Protein AF-A0AAW5SBR0-F1 (afdb_monomer)

Radius of gyration: 28.66 Å; Cα contacts (8 Å, |Δi|>4): 115; chains: 1; bounding box: 54×80×66 Å

Mean predicted aligned error: 16.3 Å

Structure (mmCIF, N/CA/C/O backbone):
data_AF-A0AAW5SBR0-F1
#
_entry.id   AF-A0AAW5SBR0-F1
#
loop_
_atom_site.group_PDB
_atom_site.id
_atom_site.type_symbol
_atom_site.label_atom_id
_atom_site.label_alt_id
_atom_site.label_comp_id
_atom_site.label_asym_id
_atom_site.label_entity_id
_atom_site.label_seq_id
_atom_site.pdbx_PDB_ins_code
_atom_site.Cartn_x
_atom_site.Cartn_y
_atom_site.Cartn_z
_atom_site.occupancy
_atom_site.B_iso_or_equiv
_atom_site.auth_seq_id
_atom_site.auth_comp_id
_atom_site.auth_asym_id
_atom_site.auth_atom_id
_atom_site.pdbx_PDB_model_num
ATOM 1 N N . MET A 1 1 ? -29.080 -37.576 -11.993 1.00 44.72 1 MET A N 1
ATOM 2 C CA . MET A 1 1 ? -28.677 -37.007 -10.686 1.00 44.72 1 MET A CA 1
ATOM 3 C C . MET A 1 1 ? -27.155 -36.962 -10.641 1.00 44.72 1 MET A C 1
ATOM 5 O O . MET A 1 1 ? -26.538 -38.000 -10.450 1.00 44.72 1 MET A O 1
ATOM 9 N N . HIS A 1 2 ? -26.542 -35.807 -10.906 1.00 47.06 2 HIS A N 1
ATOM 10 C CA . HIS A 1 2 ? -25.081 -35.670 -10.918 1.00 47.06 2 HIS A CA 1
ATOM 11 C C . HIS A 1 2 ? -24.607 -35.245 -9.524 1.00 47.06 2 HIS A C 1
ATOM 13 O O . HIS A 1 2 ? -25.033 -34.211 -9.013 1.00 47.06 2 HIS A O 1
ATOM 19 N N . LYS A 1 3 ? -23.767 -36.069 -8.888 1.00 48.47 3 LYS A N 1
ATOM 20 C CA . LYS A 1 3 ? -23.139 -35.748 -7.602 1.00 48.47 3 LYS A CA 1
ATOM 21 C C . LYS A 1 3 ? -22.029 -34.730 -7.856 1.00 48.47 3 LYS A C 1
ATOM 23 O O . LYS A 1 3 ? -21.011 -35.071 -8.444 1.00 48.47 3 LYS A O 1
ATOM 28 N N . VAL A 1 4 ? -22.228 -33.492 -7.412 1.00 60.03 4 VAL A N 1
ATOM 29 C CA . VAL A 1 4 ? -21.147 -32.506 -7.318 1.00 60.03 4 VAL A CA 1
ATOM 30 C C . VAL A 1 4 ? -20.266 -32.917 -6.143 1.00 60.03 4 VAL A C 1
ATOM 32 O O . VAL A 1 4 ? -20.626 -32.727 -4.981 1.00 60.03 4 VAL A O 1
ATOM 35 N N . THR A 1 5 ? -19.118 -33.515 -6.441 1.00 55.66 5 THR A N 1
ATOM 36 C CA . THR A 1 5 ? -18.024 -33.680 -5.487 1.00 55.66 5 THR A CA 1
ATOM 37 C C . THR A 1 5 ? -17.504 -32.288 -5.150 1.00 55.66 5 THR A C 1
ATOM 39 O O . THR A 1 5 ? -16.733 -31.685 -5.891 1.00 55.66 5 THR A O 1
ATOM 42 N N . LYS A 1 6 ? -17.985 -31.734 -4.034 1.00 59.50 6 LYS A N 1
ATOM 43 C CA . LYS A 1 6 ? -17.407 -30.541 -3.420 1.00 59.50 6 LYS A CA 1
ATOM 44 C C . LYS A 1 6 ? -15.972 -30.907 -3.045 1.00 59.50 6 LYS A C 1
ATOM 46 O O . LYS A 1 6 ? -15.759 -31.635 -2.079 1.00 59.50 6 LYS A O 1
ATOM 51 N N . HIS A 1 7 ? -15.001 -30.449 -3.829 1.00 58.50 7 HIS A N 1
ATOM 52 C CA . HIS A 1 7 ? -13.599 -30.473 -3.435 1.00 58.50 7 HIS A CA 1
ATOM 53 C C . HIS A 1 7 ? -13.451 -29.541 -2.230 1.00 58.50 7 HIS A C 1
ATOM 55 O O . HIS A 1 7 ? -13.263 -28.335 -2.365 1.00 58.50 7 HIS A O 1
ATOM 61 N N . VAL A 1 8 ? -13.648 -30.096 -1.036 1.00 60.56 8 VAL A N 1
ATOM 62 C CA . VAL A 1 8 ? -13.339 -29.430 0.223 1.00 60.56 8 VAL A CA 1
ATOM 63 C C . VAL A 1 8 ? -11.823 -29.471 0.341 1.00 60.56 8 VAL A C 1
ATOM 65 O O . VAL A 1 8 ? -11.249 -30.516 0.635 1.00 60.56 8 VAL A O 1
ATOM 68 N N . MET A 1 9 ? -11.174 -28.350 0.029 1.00 51.94 9 MET A N 1
ATOM 69 C CA . MET A 1 9 ? -9.756 -28.173 0.317 1.00 51.94 9 MET A CA 1
ATOM 70 C C . MET A 1 9 ? -9.525 -28.357 1.828 1.00 51.94 9 MET A C 1
ATOM 72 O O . MET A 1 9 ? -10.294 -27.800 2.620 1.00 51.94 9 MET A O 1
ATOM 76 N N . PRO A 1 10 ? -8.509 -29.129 2.249 1.00 50.09 10 PRO A N 1
ATOM 77 C CA . PRO A 1 10 ? -8.181 -29.269 3.660 1.00 50.09 10 PRO A CA 1
ATOM 78 C C . PRO A 1 10 ? -7.751 -27.906 4.239 1.00 50.09 10 PRO A C 1
ATOM 80 O O . PRO A 1 10 ? -6.994 -27.184 3.595 1.00 50.09 10 PRO A O 1
ATOM 83 N N . PRO A 1 11 ? -8.201 -27.541 5.453 1.00 56.56 11 PRO A N 1
ATOM 84 C CA . PRO A 1 11 ? -7.928 -26.242 6.083 1.00 56.56 11 PRO A CA 1
ATOM 85 C C . PRO A 1 11 ? -6.478 -26.071 6.574 1.00 56.56 11 PRO A C 1
ATOM 87 O O . PRO A 1 11 ? -6.162 -25.080 7.230 1.00 56.56 11 PRO A O 1
ATOM 90 N N . GLU A 1 12 ? -5.603 -27.032 6.283 1.00 48.69 12 GLU A N 1
ATOM 91 C CA . GLU A 1 12 ? -4.213 -27.091 6.737 1.00 48.69 12 GLU A CA 1
ATOM 92 C C . GLU A 1 12 ? -3.244 -26.605 5.648 1.00 48.69 12 GLU A C 1
ATOM 94 O O . GLU A 1 12 ? -2.158 -27.140 5.448 1.00 48.69 12 GLU A O 1
ATOM 99 N N . GLU A 1 13 ? -3.639 -25.572 4.905 1.00 50.81 13 GLU A N 1
ATOM 100 C CA . GLU A 1 13 ? -2.679 -24.791 4.135 1.00 50.81 13 GLU A CA 1
ATOM 101 C C . GLU A 1 13 ? -1.849 -24.018 5.166 1.00 50.81 13 GLU A C 1
ATOM 103 O O . GLU A 1 13 ? -2.370 -23.152 5.879 1.00 50.81 13 GLU A O 1
ATOM 108 N N . ALA A 1 14 ? -0.583 -24.416 5.341 1.00 49.44 14 ALA A N 1
ATOM 109 C CA . ALA A 1 14 ? 0.346 -23.761 6.253 1.00 49.44 14 ALA A CA 1
ATOM 110 C C . ALA A 1 14 ? 0.209 -22.248 6.068 1.00 49.44 14 ALA A C 1
ATOM 112 O O . ALA A 1 14 ? 0.383 -21.756 4.955 1.00 49.44 14 ALA A O 1
ATOM 113 N N . ARG A 1 15 ? -0.168 -21.524 7.133 1.00 59.16 15 ARG A N 1
ATOM 114 C CA . ARG A 1 15 ? -0.334 -20.065 7.095 1.00 59.16 15 ARG A CA 1
ATOM 115 C C . ARG A 1 15 ? 0.982 -19.471 6.617 1.00 59.16 15 ARG A C 1
ATOM 117 O O . ARG A 1 15 ? 1.906 -19.334 7.419 1.00 59.16 15 ARG A O 1
ATOM 124 N N . ALA A 1 16 ? 1.073 -19.194 5.319 1.00 67.19 16 ALA A N 1
ATOM 125 C CA . ALA A 1 16 ? 2.313 -18.778 4.703 1.00 67.19 16 ALA A CA 1
ATOM 126 C C . ALA A 1 16 ? 2.820 -17.550 5.459 1.00 67.19 16 ALA A C 1
ATOM 128 O O . ALA A 1 16 ? 2.062 -16.621 5.757 1.00 67.19 16 ALA A O 1
ATOM 129 N N . THR A 1 17 ? 4.090 -17.575 5.850 1.00 77.94 17 THR A N 1
ATOM 130 C CA . THR A 1 17 ? 4.681 -16.453 6.572 1.00 77.94 17 THR A CA 1
ATOM 131 C C . THR A 1 17 ? 4.603 -15.220 5.678 1.00 77.94 17 THR A C 1
ATOM 133 O O . THR A 1 17 ? 5.084 -15.226 4.548 1.00 77.94 17 THR A O 1
ATOM 136 N N . THR A 1 18 ? 3.959 -14.158 6.161 1.00 84.31 18 THR A N 1
ATOM 137 C CA . THR A 1 18 ? 3.917 -12.880 5.446 1.00 84.31 18 THR A CA 1
ATOM 138 C C . THR A 1 18 ? 5.313 -12.256 5.433 1.00 84.31 18 THR A C 1
ATOM 140 O O . THR A 1 18 ? 5.982 -12.296 6.468 1.00 84.31 18 THR A O 1
ATOM 143 N N . PRO A 1 19 ? 5.747 -11.615 4.337 1.00 84.94 19 PRO A N 1
ATOM 144 C CA . PRO A 1 19 ? 7.108 -11.086 4.222 1.00 84.94 19 PRO A CA 1
ATOM 145 C C . PRO A 1 19 ? 7.425 -10.034 5.299 1.00 84.94 19 PRO A C 1
ATOM 147 O O . PRO A 1 19 ? 8.521 -10.024 5.845 1.00 84.94 19 PRO A O 1
ATOM 150 N N . CYS A 1 20 ? 6.430 -9.246 5.717 1.00 84.81 20 CYS A N 1
ATOM 151 C CA . CYS A 1 20 ? 6.552 -8.276 6.812 1.00 84.81 20 CYS A CA 1
ATOM 152 C C . CYS A 1 20 ? 6.767 -8.881 8.204 1.00 84.81 20 CYS A C 1
ATOM 154 O O . CYS A 1 20 ? 7.089 -8.163 9.141 1.00 84.81 20 CYS A O 1
ATOM 156 N N . LYS A 1 21 ? 6.561 -10.192 8.369 1.00 84.19 21 LYS A N 1
ATOM 157 C CA . LYS A 1 21 ? 6.841 -10.889 9.629 1.00 84.19 21 LYS A CA 1
ATOM 158 C C . LYS A 1 21 ? 8.303 -11.338 9.715 1.00 84.19 21 LYS A C 1
ATOM 160 O O . LYS A 1 21 ? 8.803 -11.505 10.819 1.00 84.19 21 LYS A O 1
ATOM 165 N N . ALA A 1 22 ? 8.955 -11.570 8.574 1.00 82.75 22 ALA A N 1
ATOM 166 C CA . ALA A 1 22 ? 10.337 -12.040 8.528 1.00 82.75 22 ALA A CA 1
ATOM 167 C C . ALA A 1 22 ? 11.346 -10.930 8.862 1.00 82.75 22 ALA A C 1
ATOM 169 O O . ALA A 1 22 ? 12.385 -11.213 9.443 1.00 82.75 22 ALA A O 1
ATOM 170 N N . ASP A 1 23 ? 11.018 -9.685 8.519 1.00 81.44 23 ASP A N 1
ATOM 171 C CA . ASP A 1 23 ? 11.861 -8.509 8.733 1.00 81.44 23 ASP A CA 1
ATOM 172 C C . ASP A 1 23 ? 10.949 -7.303 9.001 1.00 81.44 23 ASP A C 1
ATOM 174 O O . ASP A 1 23 ? 10.474 -6.712 8.038 1.00 81.44 23 ASP A O 1
ATOM 178 N N . PRO A 1 24 ? 10.586 -6.992 10.260 1.00 80.81 24 PRO A N 1
ATOM 179 C CA . PRO A 1 24 ? 9.627 -5.928 10.564 1.00 80.81 24 PRO A CA 1
ATOM 180 C C . PRO A 1 24 ? 10.165 -4.513 10.326 1.00 80.81 24 PRO A C 1
ATOM 182 O O . PRO A 1 24 ? 9.423 -3.666 9.836 1.00 80.81 24 PRO A O 1
ATOM 185 N N . GLU A 1 25 ? 11.437 -4.247 10.631 1.00 81.69 25 GLU A N 1
ATOM 186 C CA . GLU A 1 25 ? 12.027 -2.896 10.582 1.00 81.69 25 GLU A CA 1
ATOM 187 C C . GLU A 1 25 ? 11.949 -2.292 9.177 1.00 81.69 25 GLU A C 1
ATOM 189 O O . GLU A 1 25 ? 11.623 -1.120 8.990 1.00 81.69 25 GLU A O 1
ATOM 194 N N . ARG A 1 26 ? 12.113 -3.136 8.159 1.0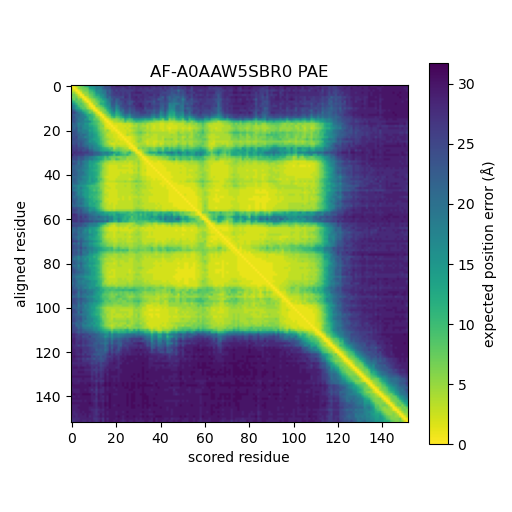0 83.12 26 ARG A N 1
ATOM 195 C CA . ARG A 1 26 ? 11.989 -2.761 6.751 1.00 83.12 26 ARG A CA 1
ATOM 196 C C . ARG A 1 26 ? 10.609 -2.219 6.346 1.00 83.12 26 ARG A C 1
ATOM 198 O O . ARG A 1 26 ? 10.491 -1.506 5.349 1.00 83.12 26 ARG A O 1
ATOM 205 N N . TRP A 1 27 ? 9.549 -2.563 7.078 1.00 81.06 27 TRP A N 1
ATOM 206 C CA . TRP A 1 27 ? 8.158 -2.223 6.732 1.00 81.06 27 TRP A CA 1
ATOM 207 C C . TRP A 1 27 ? 7.645 -0.971 7.438 1.00 81.06 27 TRP A C 1
ATOM 209 O O . TRP A 1 27 ? 6.623 -0.411 7.023 1.00 81.06 27 TRP A O 1
ATOM 219 N N . PHE A 1 28 ? 8.383 -0.520 8.451 1.00 77.94 28 PHE A N 1
ATOM 220 C CA . PHE A 1 28 ? 8.098 0.651 9.273 1.00 77.94 28 PHE A CA 1
ATOM 221 C C . PHE A 1 28 ? 9.317 1.592 9.303 1.00 77.94 28 PHE A C 1
ATOM 223 O O . PHE A 1 28 ? 9.838 1.871 10.378 1.00 77.94 28 PHE A O 1
ATOM 230 N N . PRO A 1 29 ? 9.815 2.072 8.143 1.00 69.94 29 PRO A N 1
ATOM 231 C CA . PRO A 1 29 ? 10.957 2.976 8.135 1.00 69.94 29 PRO A CA 1
ATOM 232 C C . PRO A 1 29 ? 10.580 4.331 8.750 1.00 69.94 29 PRO A C 1
ATOM 234 O O . PRO A 1 29 ? 9.530 4.894 8.423 1.00 69.94 29 PRO A O 1
ATOM 237 N N . ASP A 1 30 ? 11.477 4.883 9.571 1.00 64.81 30 ASP A N 1
ATOM 238 C CA . ASP A 1 30 ? 11.383 6.262 10.079 1.00 64.81 30 ASP A CA 1
ATOM 239 C C . ASP A 1 30 ? 11.492 7.300 8.943 1.00 64.81 30 ASP A C 1
ATOM 241 O O . ASP A 1 30 ? 11.007 8.431 9.042 1.00 64.81 30 ASP A O 1
ATOM 245 N N . GLU A 1 31 ? 12.102 6.912 7.819 1.00 63.38 31 GLU A N 1
ATOM 246 C CA . GLU A 1 31 ? 12.258 7.755 6.640 1.00 63.38 31 GLU A CA 1
ATOM 247 C C . GLU A 1 31 ? 10.950 7.939 5.847 1.00 63.38 31 GLU A C 1
ATOM 249 O O . GLU A 1 31 ? 10.067 7.080 5.760 1.00 63.38 31 GLU A O 1
ATOM 254 N N . GLN A 1 32 ? 10.821 9.096 5.188 1.00 65.88 32 GLN A N 1
ATOM 255 C CA . GLN A 1 32 ? 9.622 9.420 4.408 1.00 65.88 32 GLN A CA 1
ATOM 256 C C . GLN A 1 32 ? 9.448 8.556 3.147 1.00 65.88 32 GLN A C 1
ATOM 258 O O . GLN A 1 32 ? 8.329 8.467 2.628 1.00 65.88 32 GLN A O 1
ATOM 263 N N . LYS A 1 33 ? 10.518 7.923 2.647 1.00 76.44 33 LYS A N 1
ATOM 264 C CA . LYS A 1 33 ? 10.495 7.108 1.428 1.00 76.44 33 LYS A CA 1
ATOM 265 C C . LYS A 1 33 ? 10.487 5.613 1.791 1.00 76.44 33 LYS A C 1
ATOM 267 O O . LYS A 1 33 ? 11.427 5.151 2.423 1.00 76.44 33 LYS A O 1
ATOM 272 N N . PRO A 1 34 ? 9.448 4.848 1.406 1.00 80.69 34 PRO A N 1
ATOM 273 C CA . PRO A 1 34 ? 9.408 3.412 1.662 1.00 80.69 34 PRO A CA 1
ATOM 274 C C . PRO A 1 34 ? 10.376 2.670 0.731 1.00 80.69 34 PRO A C 1
ATOM 276 O O . PRO A 1 34 ? 10.528 3.056 -0.430 1.00 80.69 34 PRO A O 1
ATOM 279 N N . ASP A 1 35 ? 10.970 1.577 1.211 1.00 86.81 35 ASP A N 1
ATOM 280 C CA . ASP A 1 35 ? 11.779 0.689 0.372 1.00 86.81 35 ASP A CA 1
ATOM 281 C C . ASP A 1 35 ? 10.919 0.085 -0.761 1.00 86.81 35 ASP A C 1
ATOM 283 O O . ASP A 1 35 ? 9.906 -0.573 -0.479 1.00 86.81 35 ASP A O 1
ATOM 287 N N . PRO A 1 36 ? 11.292 0.275 -2.043 1.00 87.88 36 PRO A N 1
ATOM 288 C CA . PRO A 1 36 ? 10.505 -0.224 -3.163 1.00 87.88 36 PRO A CA 1
ATOM 289 C C . PRO A 1 36 ? 10.347 -1.747 -3.164 1.00 87.88 36 PRO A C 1
ATOM 291 O O . PRO A 1 36 ? 9.301 -2.246 -3.582 1.00 87.88 36 PRO A O 1
ATOM 294 N N . TYR A 1 37 ? 11.327 -2.490 -2.648 1.00 88.81 37 TYR A N 1
ATOM 295 C CA . TYR A 1 37 ? 11.258 -3.949 -2.569 1.00 88.81 37 TYR A CA 1
ATOM 296 C C . TYR A 1 37 ? 10.294 -4.440 -1.486 1.00 88.81 37 TYR A C 1
ATOM 298 O O . TYR A 1 37 ? 9.588 -5.428 -1.694 1.00 88.81 37 TYR A O 1
ATOM 306 N N . ALA A 1 38 ? 10.210 -3.741 -0.352 1.00 88.62 38 ALA A N 1
ATOM 307 C CA . ALA A 1 38 ? 9.196 -4.011 0.662 1.00 88.62 38 ALA A CA 1
ATOM 308 C C . ALA A 1 38 ? 7.788 -3.786 0.093 1.00 88.62 38 ALA A C 1
ATOM 310 O O . ALA A 1 38 ? 6.912 -4.643 0.208 1.00 88.62 38 ALA A O 1
ATOM 311 N N . VAL A 1 39 ? 7.578 -2.674 -0.620 1.00 90.00 39 VAL A N 1
ATOM 312 C CA . VAL A 1 39 ? 6.300 -2.428 -1.300 1.00 90.00 39 VAL A CA 1
ATOM 313 C C . VAL A 1 39 ? 6.009 -3.542 -2.307 1.00 90.00 39 VAL A C 1
ATOM 315 O O . VAL A 1 39 ? 4.935 -4.133 -2.232 1.00 90.00 39 VAL A O 1
ATOM 318 N N . ALA A 1 40 ? 6.958 -3.891 -3.177 1.00 90.25 40 ALA A N 1
ATOM 319 C CA . ALA A 1 40 ? 6.809 -4.952 -4.175 1.00 90.25 40 ALA A CA 1
ATOM 320 C C . ALA A 1 40 ? 6.421 -6.308 -3.552 1.00 90.25 40 ALA A C 1
ATOM 322 O O . ALA A 1 40 ? 5.459 -6.938 -3.989 1.00 90.25 40 ALA A O 1
ATOM 323 N N . ALA A 1 41 ? 7.076 -6.717 -2.461 1.00 89.56 41 ALA A N 1
ATOM 324 C CA . ALA A 1 41 ? 6.735 -7.943 -1.736 1.00 89.56 41 ALA A CA 1
ATOM 325 C C . ALA A 1 41 ? 5.307 -7.926 -1.155 1.00 89.56 41 ALA A C 1
ATOM 327 O O . ALA A 1 41 ? 4.690 -8.969 -0.940 1.00 89.56 41 ALA A O 1
ATOM 328 N N . CYS A 1 42 ? 4.750 -6.743 -0.897 1.00 89.69 42 CYS A N 1
ATOM 329 C CA . CYS A 1 42 ? 3.375 -6.598 -0.431 1.00 89.69 42 CYS A CA 1
ATOM 330 C C . CYS A 1 42 ? 2.351 -6.855 -1.546 1.00 89.69 42 CYS A C 1
ATOM 332 O O . CYS A 1 42 ? 1.257 -7.344 -1.264 1.00 89.69 42 CYS A O 1
ATOM 334 N N . TRP A 1 43 ? 2.703 -6.545 -2.797 1.00 87.31 43 TRP A N 1
ATOM 335 C CA . TRP A 1 43 ? 1.845 -6.746 -3.970 1.00 87.31 43 TRP A CA 1
ATOM 336 C C . TRP A 1 43 ? 1.731 -8.221 -4.378 1.00 87.31 43 TRP A C 1
ATOM 338 O O . TRP A 1 43 ? 0.725 -8.606 -4.965 1.00 87.31 43 TRP A O 1
ATOM 348 N N . SER A 1 44 ? 2.707 -9.058 -4.018 1.00 85.31 44 SER A N 1
ATOM 349 C CA . SER A 1 44 ? 2.651 -10.517 -4.197 1.00 85.31 44 SER A CA 1
ATOM 350 C C . SER A 1 44 ? 2.180 -11.275 -2.946 1.00 85.31 44 SER A C 1
ATOM 352 O O . SER A 1 44 ? 2.096 -12.503 -2.943 1.00 85.31 44 SER A O 1
ATOM 354 N N . CYS A 1 45 ? 1.855 -10.569 -1.859 1.00 88.88 45 CYS A N 1
ATOM 355 C CA . CYS A 1 45 ? 1.494 -11.188 -0.589 1.00 88.88 45 CYS A CA 1
ATOM 356 C C . CYS A 1 45 ? 0.051 -11.720 -0.597 1.00 88.88 45 CYS A C 1
ATOM 358 O O . CYS A 1 45 ? -0.907 -10.958 -0.718 1.00 88.88 45 CYS A O 1
ATOM 360 N N . HIS A 1 46 ? -0.126 -13.015 -0.324 1.00 89.56 46 HIS A N 1
ATOM 361 C CA . HIS A 1 46 ? -1.447 -13.655 -0.201 1.00 89.56 46 HIS A CA 1
ATOM 362 C C . HIS A 1 46 ? -2.382 -12.965 0.819 1.00 89.56 46 HIS A C 1
ATOM 364 O O . HIS A 1 46 ? -3.604 -12.999 0.688 1.00 89.56 46 HIS A O 1
ATOM 370 N N . PHE A 1 47 ? -1.821 -12.315 1.844 1.00 90.12 47 PHE A N 1
ATOM 371 C CA . PHE A 1 47 ? -2.578 -11.646 2.901 1.00 90.12 47 PHE A CA 1
ATOM 372 C C . PHE A 1 47 ? -2.934 -10.176 2.573 1.00 90.12 47 PHE A C 1
ATOM 374 O O . PHE A 1 47 ? -3.541 -9.490 3.397 1.00 90.12 47 PHE A O 1
ATOM 381 N N . GLN A 1 48 ? -2.613 -9.664 1.377 1.00 91.81 48 GLN A N 1
ATOM 382 C CA . GLN A 1 48 ? -2.743 -8.241 1.019 1.00 91.81 48 GLN A CA 1
ATOM 383 C C . GLN A 1 48 ? -4.134 -7.650 1.321 1.00 91.81 48 GLN A C 1
ATOM 385 O O . GLN A 1 48 ? -4.243 -6.630 2.005 1.00 91.81 48 GLN A O 1
ATOM 390 N N . ARG A 1 49 ? -5.213 -8.319 0.894 1.00 91.69 49 ARG A N 1
ATOM 391 C CA . ARG A 1 49 ? -6.596 -7.866 1.139 1.00 91.69 49 ARG A CA 1
ATOM 392 C C . ARG A 1 49 ? -6.939 -7.801 2.629 1.00 91.69 49 ARG A C 1
ATOM 394 O O . ARG A 1 49 ? -7.579 -6.852 3.084 1.00 91.69 49 ARG A O 1
ATOM 401 N N . GLY A 1 50 ? -6.522 -8.811 3.394 1.00 91.50 50 GLY A N 1
ATOM 402 C CA . GLY A 1 50 ? -6.704 -8.848 4.846 1.00 91.50 50 GLY A CA 1
ATOM 403 C C . GLY A 1 50 ? -5.912 -7.743 5.545 1.00 91.50 50 GLY A C 1
ATOM 404 O O . GLY A 1 50 ? -6.428 -7.093 6.452 1.00 91.50 50 GLY A O 1
ATOM 405 N N . CYS A 1 51 ? -4.695 -7.474 5.070 1.00 91.06 51 CYS A N 1
ATOM 406 C CA . CYS A 1 51 ? -3.843 -6.390 5.548 1.00 91.06 51 CYS A CA 1
ATOM 407 C C . CYS A 1 51 ? -4.513 -5.024 5.358 1.00 91.06 51 CYS A C 1
ATOM 409 O O . CYS A 1 51 ? -4.637 -4.272 6.323 1.00 91.06 51 CYS A O 1
ATOM 411 N N . ALA A 1 52 ? -5.047 -4.749 4.164 1.00 91.94 52 ALA A N 1
ATOM 412 C CA . ALA A 1 52 ? -5.736 -3.494 3.870 1.00 91.94 52 ALA A CA 1
ATOM 413 C C . ALA A 1 52 ? -6.969 -3.269 4.763 1.00 91.94 52 ALA A C 1
ATOM 415 O O . ALA A 1 52 ? -7.181 -2.168 5.268 1.00 91.94 52 ALA A O 1
ATOM 416 N N . ARG A 1 53 ? -7.750 -4.323 5.040 1.00 92.25 53 ARG A N 1
ATOM 417 C CA . ARG A 1 53 ? -8.883 -4.244 5.981 1.00 92.25 53 ARG A CA 1
ATOM 418 C C . ARG A 1 53 ? -8.435 -3.881 7.393 1.00 92.25 53 ARG A C 1
ATOM 420 O O . ARG A 1 53 ? -9.052 -3.023 8.016 1.00 92.25 53 ARG A O 1
ATOM 427 N N . ARG A 1 54 ? -7.356 -4.500 7.887 1.00 90.38 54 ARG A N 1
ATOM 428 C CA . ARG A 1 54 ? -6.808 -4.197 9.220 1.00 90.38 54 ARG A CA 1
ATOM 429 C C . ARG A 1 54 ? -6.288 -2.763 9.307 1.00 90.38 54 ARG A C 1
ATOM 431 O O . ARG A 1 54 ? -6.594 -2.084 10.279 1.00 90.38 54 ARG A O 1
ATOM 438 N N . ALA A 1 55 ? -5.593 -2.294 8.273 1.00 90.25 55 ALA A N 1
ATOM 439 C CA . ALA A 1 55 ? -5.097 -0.920 8.191 1.00 90.25 55 ALA A CA 1
ATOM 440 C C . ALA A 1 55 ? -6.227 0.127 8.206 1.00 90.25 55 ALA A C 1
ATOM 442 O O . ALA A 1 55 ? -6.059 1.232 8.711 1.00 90.25 55 ALA A O 1
ATOM 443 N N . LEU A 1 56 ? -7.396 -0.198 7.653 1.00 90.31 56 LEU A N 1
ATOM 444 C CA . LEU A 1 56 ? -8.537 0.720 7.639 1.00 90.31 56 LEU A CA 1
ATOM 445 C C . LEU A 1 56 ? -9.357 0.705 8.934 1.00 90.31 56 LEU A C 1
ATOM 447 O O . LEU A 1 56 ? -9.979 1.723 9.237 1.00 90.31 56 LEU A O 1
ATOM 451 N N . ALA A 1 57 ? -9.372 -0.423 9.652 1.00 87.75 57 ALA A N 1
ATOM 452 C CA . ALA A 1 57 ? -10.209 -0.649 10.831 1.00 87.75 57 ALA A CA 1
ATOM 453 C C . ALA A 1 57 ? -9.635 -0.073 12.134 1.00 87.75 57 ALA A C 1
ATOM 455 O O . ALA A 1 57 ? -10.400 0.231 13.045 1.00 87.75 57 ALA A O 1
ATOM 456 N N . GLN A 1 58 ? -8.311 0.060 12.245 1.00 74.38 58 GLN A N 1
ATOM 457 C CA . GLN A 1 58 ? -7.693 0.648 13.433 1.00 74.38 58 GLN A CA 1
ATOM 458 C C . GLN A 1 58 ? -7.733 2.185 13.376 1.00 74.38 58 GLN A C 1
ATOM 460 O O . GLN A 1 58 ? -7.594 2.757 12.286 1.00 74.38 58 GLN A O 1
ATOM 465 N N . PRO A 1 59 ? -7.911 2.876 14.521 1.00 68.00 59 PRO A N 1
ATOM 466 C CA . PRO A 1 59 ? -7.659 4.311 14.586 1.00 68.00 59 PRO A CA 1
ATOM 467 C C . PRO A 1 59 ? -6.202 4.550 14.177 1.00 68.00 59 PRO A C 1
ATOM 469 O O . PRO A 1 59 ? -5.325 3.914 14.740 1.00 68.00 59 PRO A O 1
ATOM 472 N N . LEU A 1 60 ? -6.000 5.389 13.148 1.00 61.22 60 LEU A N 1
ATOM 473 C CA . LEU A 1 60 ? -4.712 5.795 12.552 1.00 61.22 60 LEU A CA 1
ATOM 474 C C . LEU A 1 60 ? -3.569 4.779 12.758 1.00 61.22 60 LEU A C 1
ATOM 476 O O . LEU A 1 60 ? -2.896 4.834 13.784 1.00 61.22 60 LEU A O 1
ATOM 480 N N . PRO A 1 61 ? -3.304 3.886 11.789 1.00 66.44 61 PRO A N 1
ATOM 481 C CA . PRO A 1 61 ? -2.204 2.943 11.925 1.00 66.44 61 PRO A CA 1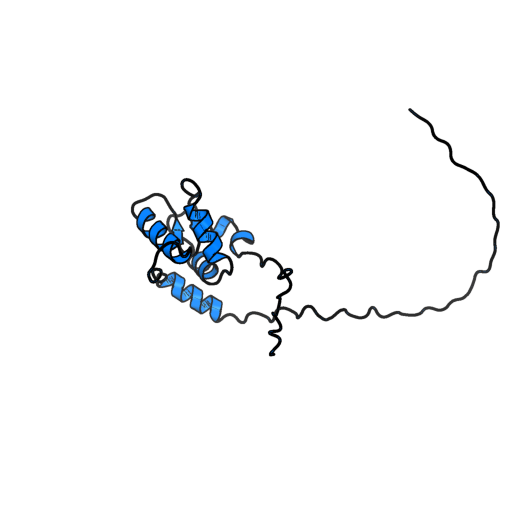
ATOM 482 C C . PRO A 1 61 ? -0.880 3.673 12.117 1.00 66.44 61 PRO A C 1
ATOM 484 O O . PRO A 1 61 ? -0.646 4.720 11.500 1.00 66.44 61 PRO A O 1
ATOM 487 N N . GLU A 1 62 ? -0.018 3.064 12.929 1.00 65.19 62 GLU A N 1
ATOM 488 C CA . GLU A 1 62 ? 1.405 3.369 12.962 1.00 65.19 62 GLU A CA 1
ATOM 489 C C . GLU A 1 62 ? 1.913 3.399 11.511 1.00 65.19 62 GLU A C 1
ATOM 491 O O . GLU A 1 62 ? 1.573 2.549 10.675 1.00 65.19 62 GLU A O 1
ATOM 496 N N . PHE A 1 63 ? 2.601 4.490 11.189 1.00 77.81 63 PHE A N 1
ATOM 497 C CA . PHE A 1 63 ? 3.201 4.776 9.891 1.00 77.81 63 PHE A CA 1
ATOM 498 C C . PHE A 1 63 ? 3.843 3.516 9.293 1.00 77.81 63 PHE A C 1
ATOM 500 O O . PHE A 1 63 ? 4.471 2.757 10.007 1.00 77.81 63 PHE A O 1
ATOM 507 N N . GLY A 1 64 ? 3.708 3.256 7.994 1.00 86.75 64 GLY A N 1
ATOM 508 C CA . GLY A 1 64 ? 4.328 2.063 7.405 1.00 86.75 64 GLY A CA 1
ATOM 509 C C . GLY A 1 64 ? 3.727 1.628 6.079 1.00 86.75 64 GLY A C 1
ATOM 510 O O . GLY A 1 64 ? 2.885 2.316 5.494 1.00 86.75 64 GLY A O 1
ATOM 511 N N . ILE A 1 65 ? 4.174 0.476 5.585 1.00 89.62 65 ILE A N 1
ATOM 512 C CA . ILE A 1 65 ? 3.696 -0.121 4.334 1.00 89.62 65 ILE A CA 1
ATOM 513 C C . ILE A 1 65 ? 2.563 -1.107 4.637 1.00 89.62 65 ILE A C 1
ATOM 515 O O . ILE A 1 65 ? 2.763 -2.156 5.244 1.00 89.62 65 ILE A O 1
ATOM 519 N N . TRP A 1 66 ? 1.369 -0.803 4.134 1.00 90.25 66 TRP A N 1
ATOM 520 C CA . TRP A 1 66 ? 0.159 -1.598 4.319 1.00 90.25 66 TRP A CA 1
ATOM 521 C C . TRP A 1 66 ? -0.433 -1.955 2.961 1.00 90.25 66 TRP A C 1
ATOM 523 O O . TRP A 1 66 ? -0.669 -1.076 2.139 1.00 90.25 66 TRP A O 1
ATOM 533 N N . GLY A 1 67 ? -0.673 -3.240 2.692 1.00 89.50 67 GLY A N 1
ATOM 534 C CA . GLY A 1 67 ? -1.334 -3.686 1.455 1.00 89.50 67 GLY A CA 1
ATOM 535 C C . GLY A 1 67 ? -0.698 -3.183 0.146 1.00 89.50 67 GLY A C 1
ATOM 536 O O . GLY A 1 67 ? -1.402 -3.080 -0.854 1.00 89.50 67 GLY A O 1
ATOM 537 N N . GLY A 1 68 ? 0.599 -2.849 0.147 1.00 90.19 68 GLY A N 1
ATOM 538 C CA . GLY A 1 68 ? 1.302 -2.267 -1.004 1.00 90.19 68 GLY A CA 1
ATOM 539 C C . GLY A 1 68 ? 1.289 -0.739 -1.083 1.00 90.19 68 GLY A C 1
ATOM 540 O O . GLY A 1 68 ? 1.727 -0.188 -2.090 1.00 90.19 68 GLY A O 1
ATOM 541 N N . TYR A 1 69 ? 0.826 -0.048 -0.039 1.00 90.06 69 TYR A N 1
ATOM 542 C CA . TYR A 1 69 ? 0.761 1.408 0.021 1.00 90.06 69 TYR A CA 1
ATOM 543 C C . TYR A 1 69 ? 1.333 1.957 1.328 1.00 90.06 69 TYR A C 1
ATOM 545 O O . TYR A 1 69 ? 1.097 1.413 2.404 1.00 90.06 69 TYR A O 1
ATOM 553 N N . ARG A 1 70 ? 2.053 3.081 1.246 1.00 88.19 70 ARG A N 1
ATOM 554 C CA . ARG A 1 70 ? 2.557 3.779 2.432 1.00 88.19 70 ARG A CA 1
ATOM 555 C C . ARG A 1 70 ? 1.442 4.565 3.104 1.00 88.19 70 ARG A C 1
ATOM 557 O O . ARG A 1 70 ? 0.919 5.527 2.535 1.00 88.19 70 ARG A O 1
ATOM 564 N N . LEU A 1 71 ? 1.136 4.191 4.335 1.00 86.81 71 LEU A N 1
ATOM 565 C CA . LEU A 1 71 ? 0.258 4.930 5.217 1.00 86.81 71 LEU A CA 1
ATOM 566 C C . LEU A 1 71 ? 1.117 5.769 6.160 1.00 86.81 71 LEU A C 1
ATOM 568 O O . LEU A 1 71 ? 1.901 5.232 6.930 1.00 86.81 71 LEU A O 1
ATOM 572 N N . ALA A 1 72 ? 1.004 7.086 6.066 1.00 85.06 72 ALA A N 1
ATOM 573 C CA . ALA A 1 72 ? 1.678 8.016 6.959 1.00 85.06 72 ALA A CA 1
ATOM 574 C C . ALA A 1 72 ? 0.829 9.287 7.090 1.00 85.06 72 ALA A C 1
ATOM 576 O O . ALA A 1 72 ? 0.164 9.661 6.115 1.00 85.06 72 ALA A O 1
ATOM 577 N N . PRO A 1 73 ? 0.841 9.960 8.253 1.00 82.25 73 PRO A N 1
ATOM 578 C CA . PRO A 1 73 ? 0.207 11.264 8.404 1.00 82.25 73 PRO A CA 1
ATOM 579 C C . PRO A 1 73 ? 0.744 12.265 7.373 1.00 82.25 73 PRO A C 1
ATOM 581 O O . PRO A 1 73 ? 1.942 12.304 7.098 1.00 82.25 73 PRO A O 1
ATOM 584 N N . GLY A 1 74 ? -0.144 13.066 6.782 1.00 82.56 74 GLY A N 1
ATOM 585 C CA . GLY A 1 74 ? 0.223 14.075 5.790 1.00 82.56 74 GLY A CA 1
ATOM 586 C C . GLY A 1 74 ? -0.777 14.199 4.635 1.00 82.56 74 GLY A C 1
ATOM 587 O O . GLY A 1 74 ? -1.815 13.531 4.628 1.00 82.56 74 GLY A O 1
ATOM 588 N N . PRO A 1 75 ? -0.467 15.029 3.622 1.00 83.06 75 PRO A N 1
ATOM 589 C CA . PRO A 1 75 ? -1.394 15.362 2.533 1.00 83.06 75 PRO A CA 1
ATOM 590 C C . PRO A 1 75 ? -1.777 14.156 1.658 1.00 83.06 75 PRO A C 1
ATOM 592 O O . PRO A 1 75 ? -2.826 14.156 1.018 1.00 83.06 75 PRO A O 1
ATOM 595 N N . GLY A 1 76 ? -0.953 13.103 1.643 1.00 84.69 76 GLY A N 1
ATOM 596 C CA . GLY A 1 76 ? -1.205 11.876 0.882 1.00 84.69 76 GLY A CA 1
ATOM 597 C C . GLY A 1 76 ? -2.113 10.854 1.574 1.00 84.69 76 GLY A C 1
ATOM 598 O O . GLY A 1 76 ? -2.569 9.921 0.914 1.00 84.69 76 GLY A O 1
ATOM 599 N N . LEU A 1 77 ? -2.409 11.014 2.870 1.00 86.75 77 LEU A N 1
ATOM 600 C CA . LEU A 1 77 ? -3.063 9.978 3.677 1.00 86.75 77 LEU A CA 1
ATOM 601 C C . LEU A 1 77 ? -4.433 9.569 3.121 1.00 86.75 77 LEU A C 1
ATOM 603 O O . LEU A 1 77 ? -4.719 8.380 2.984 1.00 86.75 77 LEU A O 1
ATOM 607 N N . ASN A 1 78 ? -5.268 10.545 2.756 1.00 90.00 78 ASN A N 1
ATOM 608 C CA . ASN A 1 78 ? -6.607 10.282 2.220 1.00 90.00 78 ASN A CA 1
ATOM 609 C C . ASN A 1 78 ? -6.549 9.504 0.902 1.00 90.00 78 ASN A C 1
ATOM 611 O O . ASN A 1 78 ? -7.322 8.567 0.696 1.00 90.00 78 ASN A O 1
ATOM 615 N N . ARG A 1 79 ? -5.584 9.839 0.035 1.00 90.44 79 ARG A N 1
ATOM 616 C CA . ARG A 1 79 ? -5.363 9.121 -1.222 1.00 90.44 79 ARG A CA 1
ATOM 617 C C . ARG A 1 79 ? -4.946 7.680 -0.951 1.00 90.44 79 ARG A C 1
ATOM 619 O O . ARG A 1 79 ? -5.529 6.775 -1.538 1.00 90.44 79 ARG A O 1
ATOM 626 N N . THR A 1 80 ? -3.999 7.458 -0.041 1.00 90.38 80 THR A N 1
ATOM 627 C CA . THR A 1 80 ? -3.570 6.110 0.355 1.00 90.38 80 THR A CA 1
ATOM 628 C C . THR A 1 80 ? -4.730 5.298 0.935 1.00 90.38 80 THR A C 1
ATOM 630 O O . THR A 1 80 ? -4.926 4.149 0.549 1.00 90.38 80 THR A O 1
ATOM 633 N N . ARG A 1 81 ? -5.558 5.886 1.808 1.00 90.94 81 ARG A N 1
ATOM 634 C CA . ARG A 1 81 ? -6.734 5.204 2.377 1.00 90.94 81 ARG A CA 1
ATOM 635 C C . ARG A 1 81 ? -7.746 4.799 1.307 1.00 90.94 81 ARG A C 1
ATOM 637 O O . ARG A 1 81 ? -8.291 3.703 1.391 1.00 90.94 81 ARG A O 1
ATOM 644 N N . ALA A 1 82 ? -7.962 5.632 0.289 1.00 93.00 82 ALA A N 1
ATOM 645 C CA . ALA A 1 82 ? -8.816 5.274 -0.842 1.00 93.00 82 ALA A CA 1
ATOM 646 C C . ALA A 1 82 ? -8.257 4.068 -1.619 1.00 93.00 82 ALA A C 1
ATOM 648 O O . ALA A 1 82 ? -9.009 3.154 -1.951 1.00 93.00 82 ALA A O 1
ATOM 649 N N . GLN A 1 83 ? -6.937 4.011 -1.834 1.00 93.81 83 GLN A N 1
ATOM 650 C CA . GLN A 1 83 ? -6.300 2.847 -2.463 1.00 93.81 83 GLN A CA 1
ATOM 651 C C . GLN A 1 83 ? -6.448 1.581 -1.615 1.00 93.81 83 GLN A C 1
ATOM 653 O O . GLN A 1 83 ? -6.817 0.525 -2.124 1.00 93.81 83 GLN A O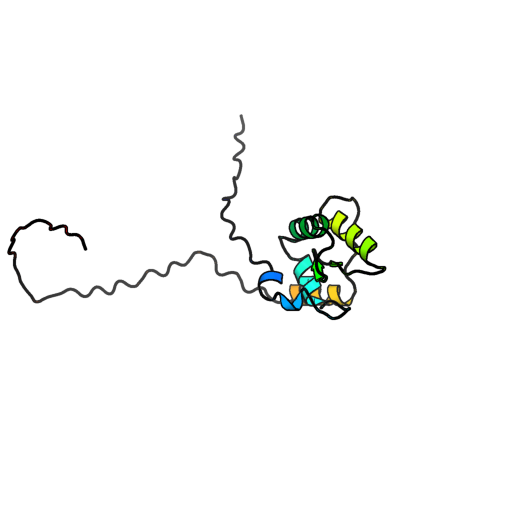 1
ATOM 658 N N . LEU A 1 84 ? -6.248 1.691 -0.300 1.00 92.62 84 LEU A N 1
ATOM 659 C CA . LEU A 1 84 ? -6.478 0.580 0.622 1.00 92.62 84 LEU A CA 1
ATOM 660 C C . LEU A 1 84 ? -7.936 0.117 0.619 1.00 92.62 84 LEU A C 1
ATOM 662 O O . LEU A 1 84 ? -8.184 -1.080 0.730 1.00 92.62 84 LEU A O 1
ATOM 666 N N . ALA A 1 85 ? -8.902 1.027 0.474 1.00 94.19 85 ALA A N 1
ATOM 667 C CA . ALA A 1 85 ? -10.315 0.666 0.390 1.00 94.19 85 ALA A CA 1
ATOM 668 C C . ALA A 1 85 ? -10.606 -0.163 -0.867 1.00 94.19 85 ALA A C 1
ATOM 670 O O . ALA A 1 85 ? -11.340 -1.149 -0.790 1.00 94.19 85 ALA A O 1
ATOM 671 N N . ILE A 1 86 ? -9.976 0.180 -1.993 1.00 94.81 86 ILE A N 1
ATOM 672 C CA . ILE A 1 86 ? -10.047 -0.604 -3.230 1.00 94.81 86 ILE A CA 1
ATOM 673 C C . ILE A 1 86 ? -9.439 -1.998 -3.013 1.00 94.81 86 ILE A C 1
ATOM 675 O O . ILE A 1 86 ? -10.117 -3.002 -3.224 1.00 94.81 86 ILE A O 1
ATOM 679 N N . VAL A 1 87 ? -8.209 -2.084 -2.491 1.00 93.50 87 VAL A N 1
ATOM 680 C CA . VAL A 1 87 ? -7.532 -3.370 -2.214 1.00 93.50 87 VAL A CA 1
ATOM 681 C C . VAL A 1 87 ? -8.310 -4.235 -1.215 1.00 93.50 87 VAL A C 1
ATOM 683 O O . VAL A 1 87 ? -8.395 -5.453 -1.363 1.00 93.50 87 VAL A O 1
ATOM 686 N N . ALA A 1 88 ? -8.930 -3.626 -0.203 1.00 93.56 88 ALA A N 1
ATOM 687 C CA . ALA A 1 88 ? -9.777 -4.315 0.770 1.00 93.56 88 ALA A CA 1
ATOM 688 C C . ALA A 1 88 ? -11.072 -4.885 0.148 1.00 93.56 88 ALA A C 1
ATOM 690 O O . ALA A 1 88 ? -11.722 -5.763 0.745 1.00 93.56 88 ALA A O 1
ATOM 691 N N . GLY A 1 89 ? -11.437 -4.418 -1.052 1.00 93.62 89 GLY A N 1
ATOM 692 C CA . GLY A 1 89 ? -12.712 -4.673 -1.715 1.00 93.62 89 GLY A CA 1
ATOM 693 C C . GLY A 1 89 ? -13.879 -3.949 -1.042 1.00 93.62 89 GLY A C 1
ATOM 694 O O . GLY A 1 89 ? -14.974 -4.499 -0.991 1.00 93.62 89 GLY A O 1
ATOM 695 N N . LEU A 1 90 ? -13.617 -2.782 -0.447 1.00 92.69 90 LEU A N 1
ATOM 696 C CA 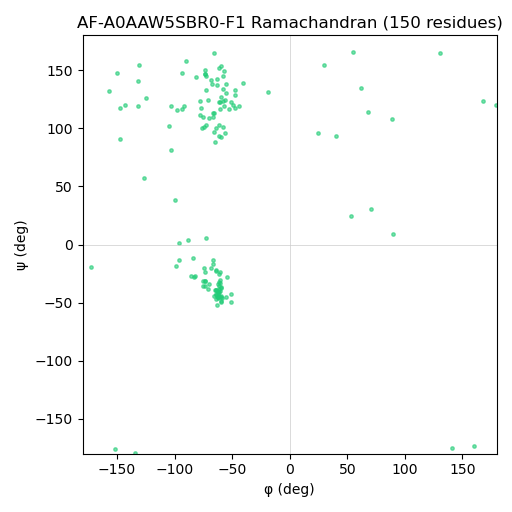. LEU A 1 90 ? -14.610 -1.888 0.161 1.00 92.69 90 LEU A CA 1
ATOM 697 C C . LEU A 1 90 ? -15.007 -0.740 -0.779 1.00 92.69 90 LEU A C 1
ATOM 699 O O . LEU A 1 90 ? -16.042 -0.116 -0.576 1.00 92.69 90 LEU A O 1
ATOM 703 N N . ALA A 1 91 ? -14.191 -0.467 -1.798 1.00 94.00 91 ALA A N 1
ATOM 704 C CA . ALA A 1 91 ? -14.457 0.501 -2.853 1.00 94.00 91 ALA A CA 1
ATOM 705 C C . ALA A 1 91 ? -14.207 -0.129 -4.230 1.00 94.00 91 ALA A C 1
ATOM 707 O O . ALA A 1 91 ? -13.420 -1.068 -4.357 1.00 94.00 91 ALA A O 1
ATOM 708 N N . MET A 1 92 ? -14.877 0.398 -5.255 1.00 90.88 92 MET A N 1
ATOM 709 C CA . MET A 1 92 ? -14.724 -0.039 -6.645 1.00 90.88 92 MET A CA 1
ATOM 710 C C . MET A 1 92 ? -13.689 0.816 -7.381 1.00 90.88 92 MET A C 1
ATOM 712 O O . MET A 1 92 ? -13.574 2.013 -7.127 1.00 90.88 92 MET A O 1
ATOM 716 N N . GLY A 1 93 ? -12.981 0.203 -8.330 1.00 88.88 93 GLY A N 1
ATOM 717 C CA . GLY A 1 93 ? -12.000 0.863 -9.195 1.00 88.88 93 GLY A CA 1
ATOM 718 C C . GLY A 1 93 ? -10.670 0.110 -9.244 1.00 88.88 93 GLY A C 1
ATOM 719 O O . GLY A 1 93 ? -10.438 -0.775 -8.422 1.00 88.88 93 GLY A O 1
ATOM 720 N N . PRO 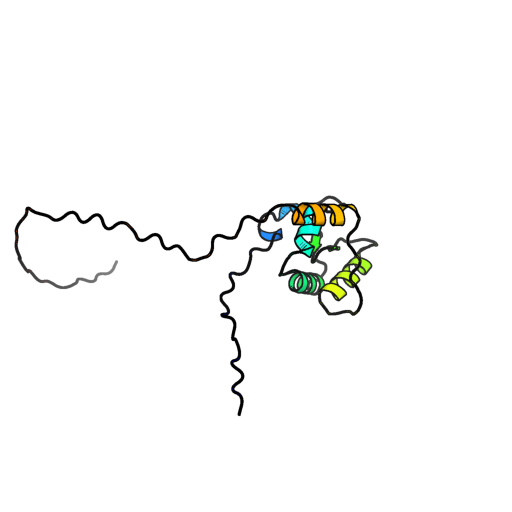A 1 94 ? -9.795 0.420 -10.213 1.00 87.12 94 PRO A N 1
ATOM 721 C CA . PRO A 1 94 ? -8.451 -0.128 -10.222 1.00 87.12 94 PRO A CA 1
ATOM 722 C C . PRO A 1 94 ? -7.611 0.540 -9.121 1.00 87.12 94 PRO A C 1
ATOM 724 O O . PRO A 1 94 ? -7.620 1.772 -9.009 1.00 87.12 94 PRO A O 1
ATOM 727 N N . PRO A 1 95 ? -6.870 -0.236 -8.313 1.00 85.81 95 PRO A N 1
ATOM 728 C CA . PRO A 1 95 ? -5.883 0.339 -7.415 1.00 85.81 95 PRO A CA 1
ATOM 729 C C . PRO A 1 95 ? -4.792 1.030 -8.244 1.00 85.81 95 PRO A C 1
ATOM 731 O O . PRO A 1 95 ? -4.408 0.562 -9.317 1.00 85.81 95 PRO A O 1
ATOM 734 N N . ALA A 1 96 ? -4.301 2.167 -7.758 1.00 88.12 96 ALA A N 1
ATOM 735 C CA . ALA A 1 96 ? -3.254 2.928 -8.419 1.00 88.12 96 ALA A CA 1
ATOM 736 C C . ALA A 1 96 ? -1.999 2.064 -8.549 1.00 88.12 96 ALA A C 1
ATOM 738 O O . ALA A 1 96 ? -1.513 1.524 -7.551 1.00 88.12 96 ALA A O 1
ATOM 739 N N . SER A 1 97 ? -1.480 1.961 -9.771 1.00 84.19 97 SER A N 1
ATOM 740 C CA . SER A 1 97 ? -0.273 1.195 -10.058 1.00 84.19 97 SER A CA 1
ATOM 741 C C . SER A 1 97 ? 0.915 1.680 -9.220 1.00 84.19 97 SER A C 1
ATOM 743 O O . SER A 1 97 ? 1.001 2.872 -8.895 1.00 84.19 97 SER A O 1
ATOM 745 N N . PRO A 1 98 ? 1.843 0.772 -8.879 1.00 83.50 98 PRO A N 1
ATOM 746 C CA . PRO A 1 98 ? 3.065 1.141 -8.186 1.00 83.50 98 PRO A CA 1
ATOM 747 C C . PRO A 1 98 ? 3.894 2.142 -9.006 1.00 83.50 98 PRO A C 1
ATOM 749 O O . PRO A 1 98 ? 3.820 2.187 -10.235 1.00 83.50 98 PRO A O 1
ATOM 752 N N . GLY A 1 99 ? 4.699 2.958 -8.320 1.00 86.19 99 GLY A N 1
ATOM 753 C CA . GLY A 1 99 ? 5.665 3.840 -8.979 1.00 86.19 99 GLY A CA 1
ATOM 754 C C . GLY A 1 99 ? 6.761 3.050 -9.704 1.00 86.19 99 GLY A C 1
ATOM 755 O O . GLY A 1 99 ? 6.956 1.867 -9.435 1.00 86.19 99 GLY A O 1
ATOM 756 N N . LYS A 1 100 ? 7.515 3.718 -10.589 1.00 88.94 100 LYS A N 1
ATOM 757 C CA . LYS A 1 100 ? 8.546 3.083 -11.437 1.00 88.94 100 LYS A CA 1
ATOM 758 C C . LYS A 1 100 ? 9.544 2.224 -10.652 1.00 88.94 100 LYS A C 1
ATOM 760 O O . LYS A 1 100 ? 9.858 1.123 -11.076 1.00 88.94 100 LYS A O 1
ATOM 765 N N . GLU A 1 101 ? 9.996 2.708 -9.496 1.00 88.44 101 GLU A N 1
ATOM 766 C CA . GLU A 1 101 ? 10.956 1.993 -8.639 1.00 88.44 101 GLU A CA 1
ATOM 767 C C . GLU A 1 101 ? 10.384 0.674 -8.095 1.00 88.44 101 GLU A C 1
ATOM 769 O O . GLU A 1 101 ? 11.072 -0.339 -8.051 1.00 88.44 101 GLU A O 1
ATOM 774 N N . VAL A 1 102 ? 9.104 0.669 -7.717 1.00 87.50 102 VAL A N 1
ATOM 775 C CA . VAL A 1 102 ? 8.415 -0.526 -7.210 1.00 87.50 102 VAL A CA 1
ATOM 776 C C . VAL A 1 102 ? 8.088 -1.489 -8.352 1.00 87.50 102 VAL A C 1
ATOM 778 O O . VAL A 1 102 ? 8.157 -2.698 -8.162 1.00 87.50 102 VAL A O 1
ATOM 781 N N . ALA A 1 103 ? 7.753 -0.973 -9.539 1.00 87.56 103 ALA A N 1
ATOM 782 C CA . ALA A 1 103 ? 7.547 -1.797 -10.728 1.00 87.56 103 ALA A CA 1
ATOM 783 C C . ALA A 1 103 ? 8.835 -2.538 -11.127 1.00 87.56 103 ALA A C 1
ATOM 785 O O . ALA A 1 103 ? 8.793 -3.747 -11.319 1.00 87.56 103 ALA A O 1
ATOM 786 N N . ALA A 1 104 ? 9.979 -1.848 -11.133 1.00 89.31 104 ALA A N 1
ATOM 787 C CA . ALA A 1 104 ? 11.278 -2.481 -11.358 1.00 89.31 104 ALA A CA 1
ATOM 788 C C . ALA A 1 104 ? 11.583 -3.549 -10.292 1.00 89.31 104 ALA A C 1
ATOM 790 O O . ALA A 1 104 ? 11.944 -4.672 -10.623 1.00 89.31 104 ALA A O 1
ATOM 791 N N . ALA A 1 105 ? 11.336 -3.251 -9.010 1.00 88.88 105 ALA A N 1
ATOM 792 C CA . ALA A 1 105 ? 11.523 -4.231 -7.940 1.00 88.88 105 ALA A CA 1
ATOM 793 C C . ALA A 1 105 ? 10.607 -5.464 -8.083 1.00 88.88 105 ALA A C 1
ATOM 795 O O . ALA A 1 105 ? 11.006 -6.572 -7.727 1.00 88.88 105 ALA A O 1
ATOM 796 N N . LEU A 1 106 ? 9.384 -5.298 -8.598 1.00 86.94 106 LEU A N 1
ATOM 797 C CA . LEU A 1 106 ? 8.483 -6.413 -8.905 1.00 86.94 106 LEU A CA 1
ATOM 798 C C . LEU A 1 106 ? 9.030 -7.294 -10.031 1.00 86.94 106 LEU A C 1
ATOM 800 O O . LEU A 1 106 ? 8.991 -8.516 -9.907 1.00 86.94 106 LEU A O 1
ATOM 804 N N . GLU A 1 107 ? 9.548 -6.686 -11.097 1.00 88.31 107 GLU A N 1
ATOM 805 C CA . GLU A 1 107 ? 10.184 -7.401 -12.209 1.00 88.31 107 GLU A C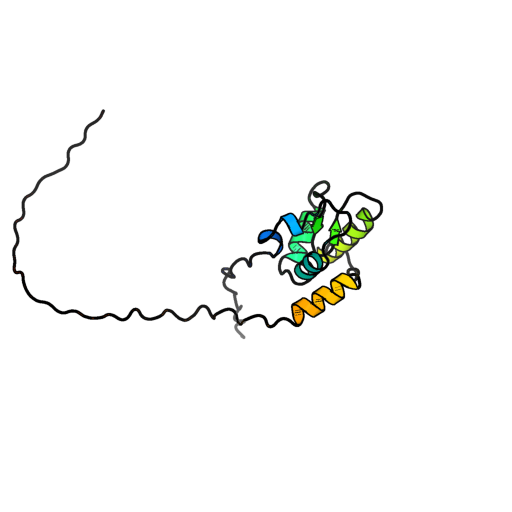A 1
ATOM 806 C C . GLU A 1 107 ? 11.420 -8.174 -11.730 1.00 88.31 107 GLU A C 1
ATOM 808 O O . GLU A 1 107 ? 11.542 -9.369 -11.999 1.00 88.31 107 GLU A O 1
ATOM 813 N N . ASP A 1 108 ? 12.271 -7.539 -10.923 1.00 88.44 108 ASP A N 1
ATOM 814 C CA . ASP A 1 108 ? 13.464 -8.160 -10.341 1.00 88.44 108 ASP A CA 1
ATOM 815 C C . ASP A 1 108 ? 13.120 -9.346 -9.426 1.00 88.44 108 ASP A C 1
ATOM 817 O O . ASP A 1 108 ? 13.803 -10.374 -9.432 1.00 88.44 108 ASP A O 1
ATOM 821 N N . LEU A 1 109 ? 12.059 -9.226 -8.619 1.00 84.50 109 LEU A N 1
ATOM 822 C CA . LEU A 1 109 ? 11.587 -10.313 -7.757 1.00 84.50 109 LEU A CA 1
ATOM 823 C C . LEU A 1 109 ? 10.962 -11.459 -8.559 1.00 84.50 109 LEU A C 1
ATOM 825 O O . LEU A 1 109 ? 11.113 -12.611 -8.161 1.00 84.50 109 LEU A O 1
ATOM 829 N N . ALA A 1 110 ? 10.289 -11.163 -9.672 1.00 83.69 110 ALA A N 1
ATOM 830 C CA . ALA A 1 110 ? 9.713 -12.171 -10.559 1.00 83.69 110 ALA A CA 1
ATOM 831 C C . ALA A 1 110 ? 10.777 -12.905 -11.394 1.00 83.69 110 ALA A C 1
ATOM 833 O O . ALA A 1 110 ? 10.601 -14.079 -11.712 1.00 83.69 110 ALA A O 1
ATOM 834 N N . ALA A 1 111 ? 11.878 -12.232 -11.741 1.00 82.75 111 ALA A N 1
ATOM 835 C CA . ALA A 1 111 ? 12.979 -12.809 -12.509 1.00 82.75 111 ALA A CA 1
ATOM 836 C C . ALA A 1 111 ? 13.864 -13.762 -11.686 1.00 82.75 111 ALA A C 1
ATOM 838 O O . ALA A 1 111 ? 14.577 -14.590 -12.259 1.00 82.75 111 ALA A O 1
ATOM 839 N N . LYS A 1 112 ? 13.837 -13.669 -10.349 1.00 72.56 112 LYS A N 1
ATOM 840 C CA . LYS A 1 112 ? 14.572 -14.597 -9.484 1.00 72.56 112 LYS A CA 1
ATOM 841 C C . LYS A 1 112 ? 13.902 -15.974 -9.525 1.00 72.56 112 LYS A C 1
ATOM 843 O O . LYS A 1 112 ? 12.716 -16.066 -9.209 1.00 72.56 112 LYS A O 1
ATOM 848 N N . PRO A 1 113 ? 14.632 -17.051 -9.870 1.00 55.72 113 PRO A N 1
ATOM 849 C CA . PRO A 1 113 ? 14.078 -18.393 -9.806 1.00 55.72 113 PRO A CA 1
ATOM 850 C C . PRO A 1 113 ? 13.673 -18.676 -8.360 1.00 55.72 113 PRO A C 1
ATOM 852 O O . PRO A 1 113 ? 14.504 -18.679 -7.454 1.00 55.72 113 PRO A O 1
ATOM 855 N N . THR A 1 114 ? 12.380 -18.880 -8.128 1.00 56.72 114 THR A N 1
ATOM 856 C CA . THR A 1 114 ? 11.918 -19.494 -6.889 1.00 56.72 114 THR A CA 1
ATOM 857 C C . THR A 1 114 ? 12.415 -20.928 -6.909 1.00 56.72 114 THR A C 1
ATOM 859 O O . THR A 1 114 ? 11.931 -21.721 -7.723 1.00 56.72 114 THR A O 1
ATOM 862 N N . ASP A 1 115 ? 13.384 -21.254 -6.053 1.00 47.41 115 ASP A N 1
ATOM 863 C CA . ASP A 1 115 ? 13.742 -22.644 -5.796 1.00 47.41 115 ASP A CA 1
ATOM 864 C C . ASP A 1 115 ? 12.449 -23.438 -5.553 1.00 47.41 115 ASP A C 1
ATOM 866 O O . ASP A 1 115 ? 11.564 -22.957 -4.828 1.00 47.41 115 ASP A O 1
ATOM 870 N N . PRO A 1 116 ? 12.278 -24.614 -6.183 1.00 45.38 116 PRO A N 1
ATOM 871 C CA . PRO A 1 116 ? 11.093 -25.415 -5.957 1.00 45.38 116 PRO A CA 1
ATOM 872 C C . PRO A 1 116 ? 10.990 -25.696 -4.459 1.00 45.38 116 PRO A C 1
ATOM 874 O O . PRO A 1 116 ? 11.919 -26.229 -3.850 1.00 45.38 116 PRO A O 1
ATOM 877 N N . VAL A 1 117 ? 9.851 -25.326 -3.866 1.00 48.12 117 VAL A N 1
ATOM 878 C CA . VAL A 1 117 ? 9.485 -25.755 -2.514 1.00 48.12 117 VAL A CA 1
ATOM 879 C C . VAL A 1 117 ? 9.680 -27.272 -2.482 1.00 48.12 117 VAL A C 1
ATOM 881 O O . VAL A 1 117 ? 9.058 -27.951 -3.308 1.00 48.12 117 VAL A O 1
ATOM 884 N N . PRO A 1 118 ? 10.543 -27.826 -1.607 1.00 39.97 118 PRO A N 1
ATOM 885 C CA . PRO A 1 118 ? 10.709 -29.266 -1.539 1.00 39.97 118 PRO A CA 1
ATOM 886 C C . PRO A 1 118 ? 9.336 -29.856 -1.246 1.00 39.97 118 PRO A C 1
ATOM 888 O O . PRO A 1 118 ? 8.699 -29.510 -0.247 1.00 39.97 118 PRO A O 1
ATOM 891 N N . ALA A 1 119 ? 8.853 -30.684 -2.171 1.00 37.66 119 ALA A N 1
ATOM 892 C CA . ALA A 1 119 ? 7.579 -31.356 -2.031 1.00 37.66 119 ALA A CA 1
ATOM 893 C C . ALA A 1 119 ? 7.561 -32.046 -0.664 1.00 37.66 119 ALA A C 1
ATOM 895 O O . ALA A 1 119 ? 8.443 -32.847 -0.347 1.00 37.66 119 ALA A O 1
ATOM 896 N N . ALA A 1 120 ? 6.577 -31.704 0.166 1.00 46.81 120 ALA A N 1
ATOM 897 C CA . ALA A 1 120 ? 6.319 -32.394 1.417 1.00 46.81 120 ALA A CA 1
ATOM 898 C C . ALA A 1 120 ? 6.021 -33.867 1.089 1.00 46.81 120 ALA A C 1
ATOM 900 O O . ALA A 1 120 ? 4.894 -34.213 0.741 1.00 46.81 120 ALA A O 1
ATOM 901 N N . GLY A 1 121 ? 7.044 -34.724 1.101 1.00 47.16 121 GLY A N 1
ATOM 902 C CA . GLY A 1 121 ? 6.890 -36.054 0.517 1.00 47.16 121 GLY A CA 1
ATOM 903 C C . GLY A 1 121 ? 8.022 -37.056 0.698 1.00 47.16 121 GLY A C 1
ATOM 904 O O . GLY A 1 121 ? 7.744 -38.246 0.607 1.00 47.16 121 GLY A O 1
ATOM 905 N N . GLU A 1 122 ? 9.254 -36.664 1.022 1.00 35.81 122 GLU A N 1
ATOM 906 C CA . GLU A 1 122 ? 10.333 -37.647 1.196 1.00 35.81 122 GLU A CA 1
ATOM 907 C C . GLU A 1 122 ? 10.633 -37.885 2.675 1.00 35.81 122 GLU A C 1
ATOM 909 O O . GLU A 1 122 ? 11.576 -37.364 3.2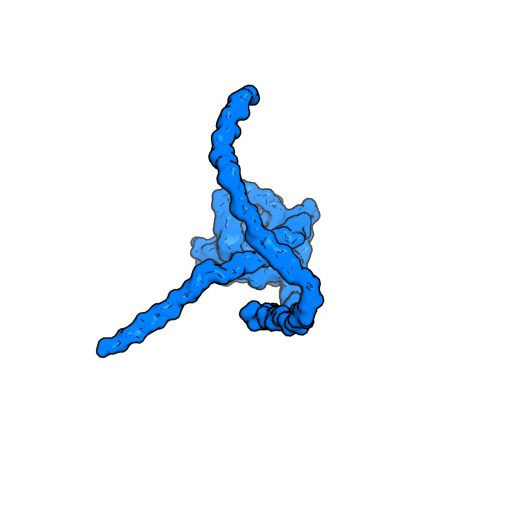67 1.00 35.81 122 GLU A O 1
ATOM 914 N N . ARG A 1 123 ? 9.801 -38.731 3.296 1.00 42.88 123 ARG A N 1
ATOM 915 C CA . ARG A 1 123 ? 10.234 -39.485 4.476 1.00 42.88 123 ARG A CA 1
ATOM 916 C C . ARG A 1 123 ? 11.350 -40.419 4.029 1.00 42.88 123 ARG A C 1
ATOM 918 O O . ARG A 1 123 ? 11.080 -41.491 3.496 1.00 42.88 123 ARG A O 1
ATOM 925 N N . THR A 1 124 ? 12.592 -40.030 4.282 1.00 37.28 124 THR A N 1
ATOM 926 C CA . THR A 1 124 ? 13.742 -40.931 4.224 1.00 37.28 124 THR A CA 1
ATOM 927 C C . THR A 1 124 ? 13.444 -42.153 5.101 1.00 37.28 124 THR A C 1
ATOM 929 O O . THR A 1 124 ? 13.267 -41.993 6.314 1.00 37.28 124 THR A O 1
ATOM 932 N N . PRO A 1 125 ? 13.363 -43.384 4.561 1.00 43.75 125 PRO A N 1
ATOM 933 C CA . PRO A 1 125 ? 13.291 -44.555 5.411 1.00 43.75 125 PRO A CA 1
ATOM 934 C C . PRO A 1 125 ? 14.629 -44.674 6.139 1.00 43.75 125 PRO A C 1
ATOM 936 O O . PRO A 1 125 ? 15.676 -44.907 5.531 1.00 43.75 125 PRO A O 1
ATOM 939 N N . ALA A 1 126 ? 14.587 -44.486 7.458 1.00 40.56 126 ALA A N 1
ATOM 940 C CA . ALA A 1 126 ? 15.688 -44.797 8.349 1.00 40.56 126 ALA A CA 1
ATOM 941 C C . ALA A 1 126 ? 16.201 -46.205 8.019 1.00 40.56 126 ALA A C 1
ATOM 943 O O . ALA A 1 126 ? 15.467 -47.192 8.13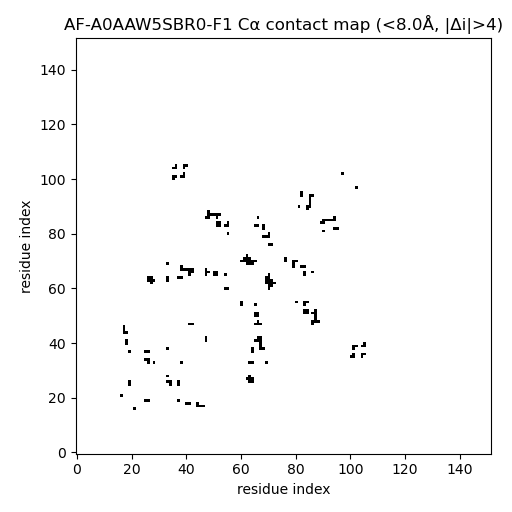5 1.00 40.56 126 ALA A O 1
ATOM 944 N N . ARG A 1 127 ? 17.462 -46.299 7.581 1.00 43.38 127 ARG A N 1
ATOM 945 C CA . ARG A 1 127 ? 18.159 -47.576 7.431 1.00 43.38 127 ARG A CA 1
ATOM 946 C C . ARG A 1 127 ? 18.157 -48.269 8.793 1.00 43.38 127 ARG A C 1
ATOM 948 O O . ARG A 1 127 ? 18.957 -47.945 9.665 1.00 43.38 127 ARG A O 1
ATOM 955 N N . ARG A 1 128 ? 17.262 -49.246 8.965 1.00 42.12 128 ARG A N 1
ATOM 956 C CA . ARG A 1 128 ? 17.397 -50.300 9.972 1.00 42.12 128 ARG A CA 1
ATOM 957 C C . ARG A 1 128 ? 18.669 -51.081 9.644 1.00 42.12 128 ARG A C 1
ATOM 959 O O . ARG A 1 128 ? 18.634 -52.017 8.851 1.00 42.12 128 ARG A O 1
ATOM 966 N N . ALA A 1 129 ? 19.786 -50.702 10.252 1.00 38.94 129 ALA A N 1
ATOM 967 C CA . ALA A 1 129 ? 20.898 -51.619 10.431 1.00 38.94 129 ALA A CA 1
ATOM 968 C C .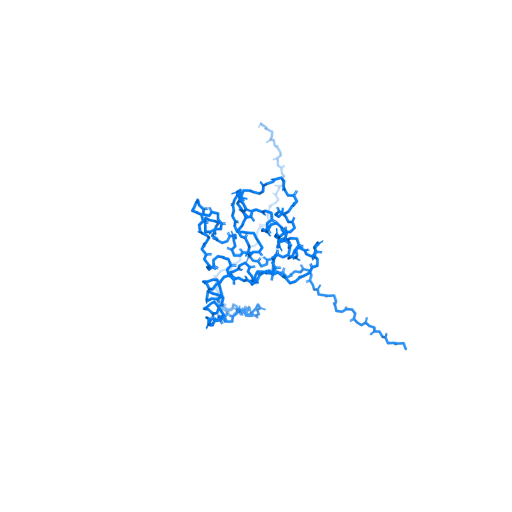 ALA A 1 129 ? 20.516 -52.568 11.573 1.00 38.94 129 ALA A C 1
ATOM 970 O O . ALA A 1 129 ? 20.545 -52.217 12.750 1.00 38.94 129 ALA A O 1
ATOM 971 N N . ALA A 1 130 ? 20.068 -53.758 11.189 1.00 41.06 130 ALA A N 1
ATOM 972 C CA . ALA A 1 130 ? 19.904 -54.882 12.086 1.00 41.06 130 ALA A CA 1
ATOM 973 C C . ALA A 1 130 ? 21.284 -55.326 12.592 1.00 41.06 130 ALA A C 1
ATOM 975 O O . ALA A 1 130 ? 22.076 -55.866 11.825 1.00 41.06 130 ALA A O 1
ATOM 976 N N . ALA A 1 131 ? 21.547 -55.151 13.884 1.00 39.25 131 ALA A N 1
ATOM 977 C CA . ALA A 1 131 ? 22.555 -55.927 14.591 1.00 39.25 131 ALA A CA 1
ATOM 978 C C . ALA A 1 131 ? 21.823 -56.964 15.457 1.00 39.25 131 ALA A C 1
ATOM 980 O O . ALA A 1 131 ? 21.246 -56.641 16.492 1.00 39.25 131 ALA A O 1
ATOM 981 N N . ARG A 1 132 ? 21.797 -58.218 14.989 1.00 41.34 132 ARG A N 1
ATOM 982 C CA . ARG A 1 132 ? 21.549 -59.411 15.821 1.00 41.34 132 ARG A CA 1
ATOM 983 C C . ARG A 1 132 ? 22.876 -59.692 16.554 1.00 41.34 132 ARG A C 1
ATOM 985 O O . ARG A 1 132 ? 23.887 -59.803 15.874 1.00 41.34 132 ARG A O 1
ATOM 992 N N . ASN A 1 133 ? 22.940 -59.517 17.883 1.00 40.09 133 ASN A N 1
ATOM 993 C CA . ASN A 1 133 ? 22.855 -60.551 18.949 1.00 40.09 133 ASN A CA 1
ATOM 994 C C . ASN A 1 133 ? 24.003 -61.588 18.854 1.00 40.09 133 ASN A C 1
ATOM 996 O O . ASN A 1 133 ? 24.184 -62.074 17.740 1.00 40.09 133 ASN A O 1
ATOM 1000 N N . PRO A 1 134 ? 24.727 -62.026 19.920 1.00 46.41 134 PRO A N 1
ATOM 1001 C CA . PRO A 1 134 ? 24.180 -62.518 21.202 1.00 46.41 134 PRO A CA 1
ATOM 1002 C C . PRO A 1 134 ? 25.085 -62.318 22.452 1.00 46.41 134 PRO A C 1
ATOM 1004 O O . PRO A 1 134 ? 26.179 -61.787 22.334 1.00 46.41 134 PRO A O 1
ATOM 1007 N N . LEU A 1 135 ? 24.656 -62.831 23.622 1.00 37.53 135 LEU A N 1
ATOM 1008 C CA . LEU A 1 135 ? 25.264 -62.757 24.981 1.00 37.53 135 LEU A CA 1
ATOM 1009 C C . LEU A 1 135 ? 24.783 -61.501 25.741 1.00 37.53 135 LEU A C 1
ATOM 1011 O O . LEU A 1 135 ? 25.136 -60.395 25.371 1.00 37.53 135 LEU A O 1
ATOM 1015 N N . LEU A 1 136 ? 23.927 -61.536 26.768 1.00 45.28 136 LEU A N 1
ATOM 1016 C CA . LEU A 1 136 ? 23.750 -62.463 27.894 1.00 45.28 136 LEU A CA 1
ATOM 1017 C C . LEU A 1 136 ? 22.240 -62.618 28.210 1.00 45.28 136 LEU A C 1
ATOM 1019 O O . LEU A 1 136 ? 21.523 -61.633 28.332 1.00 45.28 136 LEU A O 1
ATOM 1023 N N . ARG A 1 137 ? 21.648 -63.818 28.131 1.00 39.91 137 ARG A N 1
ATOM 1024 C CA . ARG A 1 137 ? 21.363 -64.753 29.250 1.00 39.91 137 ARG A CA 1
ATOM 1025 C C . ARG A 1 137 ? 20.871 -64.121 30.578 1.00 39.91 137 ARG A C 1
ATOM 1027 O O . ARG A 1 137 ? 21.696 -63.830 31.426 1.00 39.91 137 ARG A O 1
ATOM 1034 N N . GLN A 1 138 ? 19.529 -64.065 30.716 1.00 44.91 138 GLN A N 1
ATOM 1035 C CA . GLN A 1 138 ? 18.651 -64.606 31.800 1.00 44.91 138 GLN A CA 1
ATOM 1036 C C . GLN A 1 138 ? 18.881 -64.232 33.295 1.00 44.91 138 GLN A C 1
ATOM 1038 O O . GLN A 1 138 ? 19.999 -63.907 33.665 1.00 44.91 138 GLN A O 1
ATOM 1043 N N . PRO A 1 139 ? 17.913 -64.486 34.218 1.00 48.66 139 PRO A N 1
ATOM 1044 C CA . PRO A 1 139 ? 16.441 -64.502 34.120 1.00 48.66 139 PRO A CA 1
ATOM 1045 C C . PRO A 1 139 ? 15.720 -63.761 35.289 1.00 48.66 139 PRO A C 1
ATOM 1047 O O . PRO A 1 139 ? 16.333 -63.226 36.203 1.00 48.66 139 PRO A O 1
ATOM 1050 N N . CYS A 1 140 ? 14.383 -63.779 35.222 1.00 39.84 140 CYS A N 1
ATOM 1051 C CA . CYS A 1 140 ? 13.370 -63.476 36.243 1.00 39.84 140 CYS A CA 1
ATOM 1052 C C . CYS A 1 140 ? 13.796 -63.489 37.725 1.00 39.84 140 CYS A C 1
ATOM 1054 O O . CYS A 1 140 ? 14.217 -64.521 38.241 1.00 39.84 140 CYS A O 1
ATOM 1056 N N . ALA A 1 141 ? 13.435 -62.423 38.444 1.00 45.84 141 ALA A N 1
ATOM 1057 C CA . ALA A 1 141 ? 12.949 -62.518 39.818 1.00 45.84 141 ALA A CA 1
ATOM 1058 C C . ALA A 1 141 ? 11.926 -61.399 40.070 1.00 45.84 141 ALA A C 1
ATOM 1060 O O . ALA A 1 141 ? 12.228 -60.213 39.962 1.00 45.84 141 ALA A O 1
ATOM 1061 N N . ALA A 1 142 ? 10.693 -61.805 40.359 1.00 46.34 142 ALA A N 1
ATOM 1062 C CA . ALA A 1 142 ? 9.637 -60.952 40.873 1.00 46.34 142 ALA A CA 1
ATOM 1063 C C . ALA A 1 142 ? 9.917 -60.596 42.339 1.00 46.34 142 ALA A C 1
ATOM 1065 O O . ALA A 1 142 ? 10.363 -61.466 43.080 1.00 46.34 142 ALA A O 1
ATOM 1066 N N . THR A 1 143 ? 9.577 -59.383 42.782 1.00 48.16 143 THR A N 1
ATOM 1067 C CA . THR A 1 143 ? 9.096 -59.125 44.153 1.00 48.16 143 THR A CA 1
ATOM 1068 C C . THR A 1 143 ? 8.268 -57.834 44.176 1.00 48.16 143 THR A C 1
ATOM 1070 O O . THR A 1 143 ? 8.638 -56.816 43.599 1.00 48.16 143 THR A O 1
ATOM 1073 N N . LEU A 1 144 ? 7.105 -57.955 44.812 1.00 47.09 144 LEU A N 1
ATOM 1074 C CA . LEU A 1 144 ? 6.092 -56.951 45.128 1.00 47.09 144 LEU A CA 1
ATOM 1075 C C . LEU A 1 144 ? 6.626 -55.830 46.047 1.00 47.09 144 LEU A C 1
ATOM 1077 O O . LEU A 1 144 ? 7.454 -56.114 46.902 1.00 47.09 144 LEU A O 1
ATOM 1081 N N . LEU A 1 145 ? 6.073 -54.610 45.965 1.00 45.91 145 LEU A N 1
ATOM 1082 C CA . LEU A 1 145 ? 5.184 -54.005 46.987 1.00 45.91 145 LEU A CA 1
ATOM 1083 C C . LEU A 1 145 ? 4.952 -52.491 46.736 1.00 45.91 145 LEU A C 1
ATOM 1085 O O . LEU A 1 145 ? 5.895 -51.718 46.672 1.00 45.91 145 LEU A O 1
ATOM 1089 N N . ALA A 1 146 ? 3.663 -52.147 46.609 1.00 50.56 146 ALA A N 1
ATOM 1090 C CA . ALA A 1 146 ? 2.870 -51.002 47.104 1.00 50.56 146 ALA A CA 1
ATOM 1091 C C . ALA A 1 146 ? 3.457 -49.575 47.363 1.00 50.56 146 ALA A C 1
ATOM 1093 O O . ALA A 1 146 ? 4.627 -49.408 47.686 1.00 50.56 146 ALA A O 1
ATOM 1094 N N . PRO A 1 147 ? 2.595 -48.526 47.294 1.00 60.94 147 PRO A N 1
ATOM 1095 C CA . PRO A 1 147 ? 2.969 -47.111 47.363 1.00 60.94 147 PRO A CA 1
ATOM 1096 C C . PRO A 1 147 ? 2.962 -46.552 48.796 1.00 60.94 147 PRO A C 1
ATOM 1098 O O . PRO A 1 147 ? 2.235 -47.044 49.658 1.00 60.94 147 PRO A O 1
ATOM 1101 N N . ALA A 1 148 ? 3.689 -45.456 49.027 1.00 47.91 148 ALA A N 1
ATOM 1102 C CA . ALA A 1 148 ? 3.536 -44.639 50.228 1.00 47.91 148 ALA A CA 1
ATOM 1103 C C . ALA A 1 148 ? 3.430 -43.154 49.864 1.00 47.91 148 ALA A C 1
ATOM 1105 O O . ALA A 1 148 ? 4.329 -42.562 49.270 1.00 47.91 148 ALA A O 1
ATOM 1106 N N . ALA A 1 149 ? 2.288 -42.586 50.236 1.00 48.03 149 ALA A N 1
ATOM 1107 C CA . ALA A 1 149 ? 2.052 -41.164 50.376 1.00 48.03 149 ALA A CA 1
ATOM 1108 C C . ALA A 1 149 ? 2.748 -40.623 51.639 1.00 48.03 149 ALA A C 1
ATOM 1110 O O . ALA A 1 149 ? 2.811 -41.330 52.642 1.00 48.03 149 ALA A O 1
ATOM 1111 N N . ASN A 1 150 ? 3.224 -39.376 51.586 1.00 49.41 150 ASN A N 1
ATOM 1112 C CA . ASN A 1 150 ? 3.235 -38.360 52.657 1.00 49.41 150 ASN A CA 1
ATOM 1113 C C . ASN A 1 150 ? 3.917 -37.104 52.079 1.00 49.41 150 ASN A C 1
ATOM 1115 O O . ASN A 1 150 ? 4.964 -37.222 51.452 1.00 49.41 150 ASN A O 1
ATOM 1119 N N . ALA A 1 151 ? 3.263 -35.943 52.014 1.00 42.75 151 ALA A N 1
ATOM 1120 C CA . ALA A 1 151 ? 2.901 -35.034 53.110 1.00 42.75 151 ALA A CA 1
ATOM 1121 C C . ALA A 1 151 ? 4.139 -34.369 53.736 1.00 42.75 151 ALA A C 1
ATOM 1123 O O . ALA A 1 151 ? 4.975 -35.037 54.343 1.00 42.75 151 ALA A O 1
ATOM 1124 N N . GLY A 1 152 ? 4.206 -33.050 53.555 1.00 43.34 152 GLY A N 1
ATOM 1125 C CA . GLY A 1 152 ? 5.228 -32.118 54.020 1.00 43.34 152 GLY A CA 1
ATOM 1126 C C . GLY A 1 152 ? 4.996 -30.772 53.359 1.00 43.34 152 GLY A C 1
ATOM 1127 O O . GLY A 1 152 ? 5.547 -30.587 52.256 1.00 43.34 152 GLY A O 1
#

InterPro domains:
  IPR034768 WhiB-like iron-sulfur binding domain [PF02467] (21-69)
  IPR034768 WhiB-like iron-sulfur binding domain [PS51674] (19-76)

Organism: Mycobacterium bouchedurhonense (NCBI:txid701041)

Solvent-accessible surface area (backbone atoms only — not comparable to full-atom values): 10080 Å² total; per-residue (Å²): 138,83,82,79,79,76,82,74,73,74,91,77,65,73,80,72,80,53,72,62,74,79,48,52,67,68,39,46,56,92,57,94,71,76,52,36,56,56,37,27,56,29,69,74,37,92,56,25,43,62,42,16,45,53,55,68,70,44,84,78,59,79,55,27,63,47,52,48,40,68,43,44,93,61,93,58,32,68,61,40,53,52,38,32,31,24,59,42,66,77,41,88,71,83,59,78,75,73,55,72,66,24,48,51,35,40,53,56,59,67,70,49,83,75,73,78,74,77,69,93,76,78,80,74,78,76,80,79,78,82,78,81,82,86,91,82,86,86,80,92,82,90,82,90,81,87,89,80,89,80,91,133

Foldseek 3Di:
DDDDPPPPDPPPPPPPDQPCNVPVCLFQDPDPDHDLLNLLSLQVGPCLLVQLVVCQPDDQDRFGATSSATADDDPCNVVRNVLSCCSNVNDDDDRDDDDPSNVVSNVVVVPDDDDPDPPPDDPPPPPPPDDDDDDDDYDDDDDDDDDDDDDD

Secondary structure (DSSP, 8-state):
----------S----PPPHHHH-SGGGS-SSSSPPHHHHHHHHT-TTHHHHHHHHHHSSS--SEEETTEEE-SSTTHHHHHHHHHHHHTSS-SPPPPPPHHHHHHHHHHHHS--PPPPPTT-------------------------------

Nearest PDB structures (foldseek):
  8d5v-assembly2_C  TM=8.706E-01  e=2.914E-03  Mycobacterium tuberculosis
  8dy7-assembly1_H  TM=8.295E-01  e=2.249E-01  Streptomyces venezuelae
  8dy9-assembly1_H  TM=6.568E-01  e=2.669E-01  Streptomyces venezuelae

pLDDT: mean 71.48, std 19.74, range [35.81, 94.81]

Sequence (152 aa):
MHKVTKHVMPPEEARATTPCKADPERWFPDEQKPDPYAVAACWSCHFQRGCARRALAQPLPEFGIWGGYRLAPGPGLNRTRAQLAIVAGLAMGPPASPGKEVAAALEDLAAKPTDPVPAAGERTPARRAAARNPLLRQPCAATLLAPAANAG